Protein AF-A0A820KTT9-F1 (afdb_monomer)

Radius of gyration: 15.8 Å; Cα contacts (8 Å, |Δi|>4): 457; chains: 1; bounding box: 46×32×39 Å

Sequence (165 aa):
FDPNSRRVLTLIGTGRLGNDKVGGLKRSQQPIASPWDLCITESPFDHKTVLLISMAGQHQIWAYAFEETQWWNDVIIQKNSCCAIIGSGVEENRNGSEPMSVCLAAPRGICNGVMNGQPVLFIADSNSSSIRVVTLKDGNVANLIGGDADPTNLSAFGDLDGSGY

Secondary structure (DSSP, 8-state):
-BTTTTB----S--SSB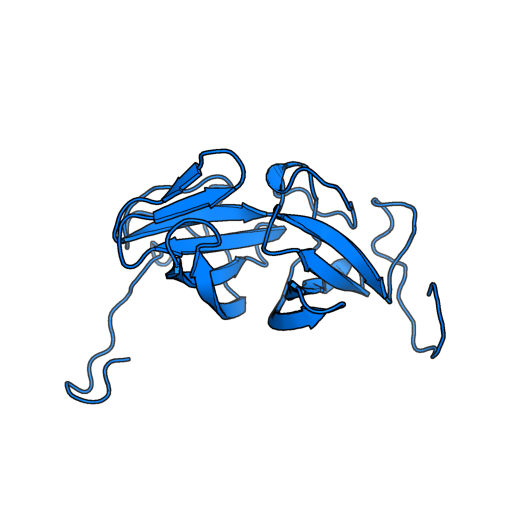---SSEEEEGGGS-B--EEEEEEEE-TTT--EEEEEEEGGGTEEEEEESS-EE-GGG-EE-TTEEEEEE--S-BS---BSSTTT--BS-EEEEEEEEETTEEEEEEEETTTTEEEEEETTT--EEEEESS-SSTT---------SS--

Organism: NCBI:txid433720

Nearest PDB structures (foldseek):
  6gc1-assembly2_B  TM=9.589E-01  e=8.039E-15  Homo sapiens
  6gc1-assembly4_D  TM=9.437E-01  e=1.004E-14  Homo sapiens
  6g7w-assembly1_A  TM=9.482E-01  e=1.752E-14  Homo sapiens
  6gc1-assembly1_A  TM=9.456E-01  e=1.255E-14  Homo sapiens
  6gc1-assembly3_C  TM=9.429E-01  e=2.734E-14  Homo sapiens

Solvent-accessible surface area (backbone atoms only — not comparable to full-atom values): 8584 Å² total; per-residue (Å²): 114,42,83,88,79,72,43,79,73,86,67,61,37,56,88,51,86,34,85,64,72,51,66,62,39,52,22,57,68,22,48,44,25,58,74,59,30,67,35,81,48,56,30,73,74,70,61,45,63,29,41,35,34,24,21,26,67,43,11,26,36,28,40,33,21,78,46,66,43,48,49,71,92,82,38,71,41,48,57,45,12,36,29,54,63,28,24,58,44,46,80,23,53,33,64,33,65,51,26,55,76,15,23,29,18,36,25,52,38,52,42,78,50,72,55,98,92,37,58,26,37,40,33,39,23,56,52,21,44,24,36,33,36,27,38,52,85,64,39,32,33,40,78,73,40,41,31,46,92,54,31,81,45,53,78,42,68,86,92,76,91,77,84,91,68

Structure (mmCIF, N/CA/C/O backbone):
data_AF-A0A820KTT9-F1
#
_entry.id   AF-A0A820KTT9-F1
#
loop_
_atom_site.group_PDB
_atom_site.id
_atom_site.type_symbol
_atom_site.label_atom_id
_atom_site.label_alt_id
_atom_site.label_comp_id
_atom_site.label_asym_id
_atom_site.label_entity_id
_atom_site.label_seq_id
_atom_site.pdbx_PDB_ins_code
_atom_site.Cartn_x
_atom_site.Cartn_y
_atom_site.Cartn_z
_atom_site.occupancy
_atom_site.B_iso_or_equiv
_atom_site.auth_seq_id
_atom_site.auth_comp_id
_atom_site.auth_asym_id
_atom_site.auth_atom_id
_atom_site.pdbx_PDB_model_num
ATOM 1 N N . PHE A 1 1 ? -20.193 -3.179 3.179 1.00 86.06 1 PHE A N 1
ATOM 2 C CA . PHE A 1 1 ? -21.582 -3.675 3.206 1.00 86.06 1 PHE A CA 1
ATOM 3 C C . PHE A 1 1 ? -21.788 -4.340 4.548 1.00 86.06 1 PHE A C 1
ATOM 5 O O . PHE A 1 1 ? -20.960 -5.162 4.914 1.00 86.06 1 PHE A O 1
ATOM 12 N N . ASP A 1 2 ? -22.810 -3.941 5.297 1.00 88.88 2 ASP A N 1
ATOM 13 C CA . ASP A 1 2 ? -23.191 -4.646 6.520 1.00 88.88 2 ASP A CA 1
ATOM 14 C C . ASP A 1 2 ? -24.245 -5.706 6.157 1.00 88.88 2 ASP A C 1
ATOM 16 O O . ASP A 1 2 ? -25.365 -5.330 5.793 1.00 88.88 2 ASP A O 1
ATOM 20 N N . PRO A 1 3 ? -23.916 -7.011 6.223 1.00 89.31 3 PRO A N 1
ATOM 21 C CA . PRO A 1 3 ? -24.846 -8.074 5.853 1.00 89.31 3 PRO A CA 1
ATOM 22 C C . PRO A 1 3 ? -26.034 -8.188 6.814 1.00 89.31 3 PRO A C 1
ATOM 24 O O . PRO A 1 3 ? -27.105 -8.625 6.391 1.00 89.31 3 PRO A O 1
ATOM 27 N N . ASN A 1 4 ? -25.880 -7.755 8.070 1.00 93.88 4 ASN A N 1
ATOM 28 C CA . ASN A 1 4 ? -26.928 -7.854 9.083 1.00 93.88 4 ASN A CA 1
ATOM 29 C C . ASN A 1 4 ? -28.015 -6.803 8.845 1.00 93.88 4 ASN A C 1
ATOM 31 O O . ASN A 1 4 ? -29.200 -7.128 8.804 1.00 93.88 4 ASN A O 1
ATOM 35 N N . SER A 1 5 ? -27.619 -5.544 8.635 1.00 95.00 5 SER A N 1
ATOM 36 C CA . SER A 1 5 ? -28.566 -4.460 8.331 1.00 95.00 5 SER A CA 1
ATOM 37 C C . SER A 1 5 ? -28.900 -4.328 6.841 1.00 95.00 5 SER A C 1
ATOM 39 O O . SER A 1 5 ? -29.800 -3.566 6.486 1.00 95.00 5 SER A O 1
ATOM 41 N N . ARG A 1 6 ? -28.191 -5.059 5.967 1.00 94.19 6 ARG A N 1
ATOM 42 C CA . ARG A 1 6 ? -28.257 -4.960 4.497 1.00 94.19 6 ARG A CA 1
ATOM 43 C C . ARG A 1 6 ? -28.045 -3.530 3.991 1.00 94.19 6 ARG A C 1
ATOM 45 O O . ARG A 1 6 ? -28.664 -3.109 3.016 1.00 94.19 6 ARG A O 1
ATOM 52 N N . ARG A 1 7 ? -27.174 -2.768 4.660 1.00 95.31 7 ARG A N 1
ATOM 53 C CA . ARG A 1 7 ? -26.865 -1.373 4.313 1.00 95.31 7 ARG A CA 1
ATOM 54 C C . ARG A 1 7 ? -25.472 -1.230 3.711 1.00 95.31 7 ARG A C 1
ATOM 56 O O . ARG A 1 7 ? -24.517 -1.918 4.080 1.00 95.31 7 ARG A O 1
ATOM 63 N N . VAL A 1 8 ? -25.358 -0.281 2.789 1.00 94.75 8 VAL A N 1
ATOM 64 C CA . VAL A 1 8 ? -24.086 0.192 2.237 1.00 94.75 8 VAL A CA 1
ATOM 65 C C . VAL A 1 8 ? -23.812 1.577 2.810 1.00 94.75 8 VAL A C 1
ATOM 67 O O . VAL A 1 8 ? -24.709 2.413 2.881 1.00 94.75 8 VAL A O 1
ATOM 70 N N . LEU A 1 9 ? -22.571 1.800 3.235 1.00 93.19 9 LEU A N 1
ATOM 71 C CA . LEU A 1 9 ? -22.086 3.077 3.739 1.00 93.19 9 LEU A CA 1
ATOM 72 C C . LEU A 1 9 ? -20.809 3.440 2.987 1.00 93.19 9 LEU A C 1
ATOM 74 O O . LEU A 1 9 ? -19.928 2.594 2.823 1.00 93.19 9 LEU A O 1
ATOM 78 N N . THR A 1 10 ? -20.694 4.704 2.593 1.00 94.12 10 THR A N 1
ATOM 79 C CA . THR A 1 10 ? -19.432 5.268 2.114 1.00 94.12 10 THR A CA 1
ATOM 80 C C . THR A 1 10 ? -18.511 5.500 3.307 1.00 94.12 10 THR A C 1
ATOM 82 O O . THR A 1 10 ? -18.782 6.359 4.146 1.00 94.12 10 THR A O 1
ATOM 85 N N . LEU A 1 11 ? -17.435 4.715 3.400 1.00 94.50 11 LEU A N 1
ATOM 86 C CA . LEU A 1 11 ? -16.455 4.844 4.482 1.00 94.50 11 LEU A CA 1
ATOM 87 C C . LEU A 1 11 ? -15.528 6.044 4.281 1.00 94.50 11 LEU A C 1
ATOM 89 O O . LEU A 1 11 ? -15.286 6.785 5.228 1.00 94.50 11 LEU A O 1
ATOM 93 N N . ILE A 1 12 ? -15.031 6.231 3.059 1.00 96.75 12 ILE A N 1
ATOM 94 C CA . ILE A 1 12 ? -14.003 7.209 2.697 1.00 96.75 12 ILE A CA 1
ATOM 95 C C . ILE A 1 12 ? -14.211 7.654 1.243 1.00 96.75 12 ILE A C 1
ATOM 97 O O . ILE A 1 12 ? -14.762 6.896 0.442 1.00 96.75 12 ILE A O 1
ATOM 101 N N . GLY A 1 13 ? -13.780 8.868 0.901 1.00 97.44 13 GLY A N 1
ATOM 102 C CA . GLY A 1 13 ? -13.865 9.400 -0.458 1.00 97.44 13 GLY A CA 1
ATOM 103 C C . GLY A 1 13 ? -14.944 10.467 -0.623 1.00 97.44 13 GLY A C 1
ATOM 104 O O . GLY A 1 13 ? -16.045 10.369 -0.083 1.00 97.44 13 GLY A O 1
ATOM 105 N N . THR A 1 14 ? -14.635 11.479 -1.430 1.00 97.25 14 THR A N 1
ATOM 106 C CA . THR A 1 14 ? -15.541 12.594 -1.763 1.00 97.25 14 THR A CA 1
ATOM 107 C C . THR A 1 14 ? -16.473 12.285 -2.942 1.00 97.25 14 THR A C 1
ATOM 109 O O . THR A 1 14 ? -17.338 13.092 -3.276 1.00 97.25 14 THR A O 1
ATOM 112 N N . GLY A 1 15 ? -16.280 11.144 -3.614 1.00 96.69 15 GLY A N 1
ATOM 113 C CA . GLY A 1 15 ? -16.968 10.799 -4.864 1.00 96.69 15 GLY A CA 1
ATOM 114 C C . GLY A 1 15 ? -16.414 11.511 -6.106 1.00 96.69 15 GLY A C 1
ATOM 115 O O . GLY A 1 15 ? -17.011 11.418 -7.175 1.00 96.69 15 GLY A O 1
ATOM 116 N N . ARG A 1 16 ? -15.287 12.224 -5.985 1.00 96.25 16 ARG A N 1
ATOM 117 C CA . ARG A 1 16 ? -14.564 12.862 -7.096 1.00 96.25 16 ARG A CA 1
ATOM 118 C C . ARG A 1 16 ? -13.094 12.452 -7.058 1.00 96.25 16 ARG A C 1
ATOM 120 O O . ARG A 1 16 ? -12.588 12.093 -5.997 1.00 96.25 16 ARG A O 1
ATOM 127 N N . LEU A 1 17 ? -12.425 12.528 -8.207 1.00 96.69 17 LEU A N 1
ATOM 128 C CA . LEU A 1 17 ? -10.993 12.251 -8.313 1.00 96.69 17 LEU A CA 1
ATOM 129 C C . LEU A 1 17 ? -10.196 13.209 -7.412 1.00 96.69 17 LEU A C 1
ATOM 131 O O . LEU A 1 17 ? -10.321 14.427 -7.543 1.00 96.69 17 LEU A O 1
ATOM 135 N N . GLY A 1 18 ? -9.412 12.648 -6.491 1.00 96.06 18 GLY A N 1
ATOM 136 C CA . GLY A 1 18 ? -8.524 13.384 -5.595 1.00 96.06 18 GLY A CA 1
ATOM 137 C C . GLY A 1 18 ? -7.111 13.589 -6.143 1.00 96.06 18 GLY A C 1
ATOM 138 O O . GLY A 1 18 ? -6.688 12.884 -7.054 1.00 96.06 18 GLY A O 1
ATOM 139 N N . ASN A 1 19 ? -6.377 14.531 -5.546 1.00 96.62 19 ASN A N 1
ATOM 140 C CA . ASN A 1 19 ? -4.953 14.797 -5.802 1.00 96.62 19 ASN A CA 1
ATOM 141 C C . ASN A 1 19 ? -4.120 14.945 -4.507 1.00 96.62 19 ASN A C 1
ATOM 143 O O . ASN A 1 19 ? -2.995 15.443 -4.546 1.00 96.62 19 ASN A O 1
ATOM 147 N N . ASP A 1 20 ? -4.700 14.586 -3.360 1.00 97.62 20 ASP A N 1
ATOM 148 C CA . ASP A 1 20 ? -4.062 14.682 -2.047 1.00 97.62 20 ASP A CA 1
ATOM 149 C C . ASP A 1 20 ? -3.158 13.476 -1.815 1.00 97.62 20 ASP A C 1
ATOM 151 O O . ASP A 1 20 ? -3.672 12.380 -1.640 1.00 97.62 20 ASP A O 1
ATOM 155 N N . LYS A 1 21 ? -1.841 13.679 -1.766 1.00 97.38 21 LYS A N 1
ATOM 156 C CA . LYS A 1 21 ? -0.836 12.614 -1.607 1.00 97.38 21 LYS A CA 1
ATOM 157 C C . LYS A 1 21 ? -0.501 12.273 -0.152 1.00 97.38 21 LYS A C 1
ATOM 159 O O . LYS A 1 21 ? 0.380 11.448 0.080 1.00 97.38 21 LYS A O 1
ATOM 164 N N .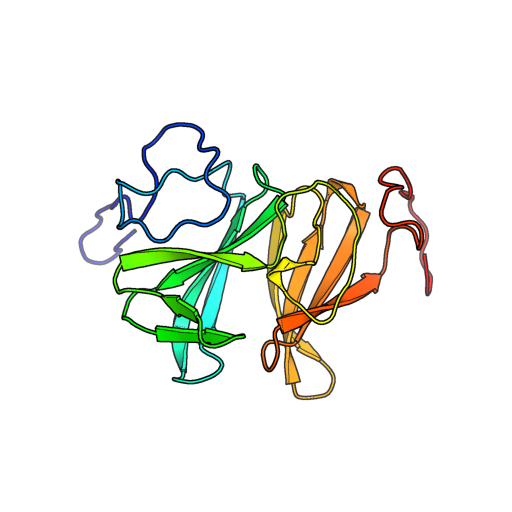 VAL A 1 22 ? -1.140 12.929 0.816 1.00 97.06 22 VAL A N 1
ATOM 165 C CA . VAL A 1 22 ? -0.841 12.776 2.248 1.00 97.06 22 VAL A CA 1
ATOM 166 C C . VAL A 1 22 ? -2.036 12.170 2.970 1.00 97.06 22 VAL A C 1
ATOM 168 O O . VAL A 1 22 ? -1.912 11.129 3.613 1.00 97.06 22 VAL A O 1
ATOM 171 N N . GLY A 1 23 ? -3.205 12.788 2.831 1.00 97.44 23 GLY A N 1
ATOM 172 C CA . GLY A 1 23 ? -4.416 12.407 3.542 1.00 97.44 23 GLY A CA 1
ATOM 173 C C . GLY A 1 23 ? -4.476 12.886 4.994 1.00 97.44 23 GLY A C 1
ATOM 174 O O . GLY A 1 23 ? -3.831 13.853 5.393 1.00 97.44 23 GLY A O 1
ATOM 175 N N . GLY A 1 24 ? -5.299 12.207 5.794 1.00 96.88 24 GLY A N 1
ATOM 176 C CA . GLY A 1 24 ? -5.563 12.509 7.203 1.00 96.88 24 GLY A CA 1
ATOM 177 C C . GLY A 1 24 ? -6.954 13.093 7.473 1.00 96.88 24 GLY A C 1
ATOM 178 O O . GLY A 1 24 ? -7.369 13.186 8.630 1.00 96.88 24 GLY A O 1
ATOM 179 N N . LEU A 1 25 ? -7.719 13.434 6.434 1.00 97.44 25 LEU A N 1
ATOM 180 C CA . LEU A 1 25 ? -9.104 13.875 6.577 1.00 97.44 25 LEU A CA 1
ATOM 181 C C . LEU A 1 25 ? -10.029 12.696 6.897 1.00 97.44 25 LEU A C 1
ATOM 183 O O . LEU A 1 25 ? -9.743 11.526 6.630 1.00 97.44 25 LEU A O 1
ATOM 187 N N . LYS A 1 26 ? -11.181 13.010 7.493 1.00 96.69 26 LYS A N 1
ATOM 188 C CA . LYS A 1 26 ? -12.129 11.994 7.952 1.00 96.69 26 LYS A CA 1
ATOM 189 C C . LYS A 1 26 ? -13.161 11.673 6.881 1.00 96.69 26 LYS A C 1
ATOM 191 O O . LYS A 1 26 ? -13.845 12.556 6.361 1.00 96.69 26 LYS A O 1
ATOM 196 N N . ARG A 1 27 ? -13.364 10.379 6.642 1.00 94.94 27 ARG A N 1
ATOM 197 C CA . ARG A 1 27 ? -14.484 9.837 5.857 1.00 94.94 27 ARG A CA 1
ATOM 198 C C . ARG A 1 27 ? -14.696 10.534 4.50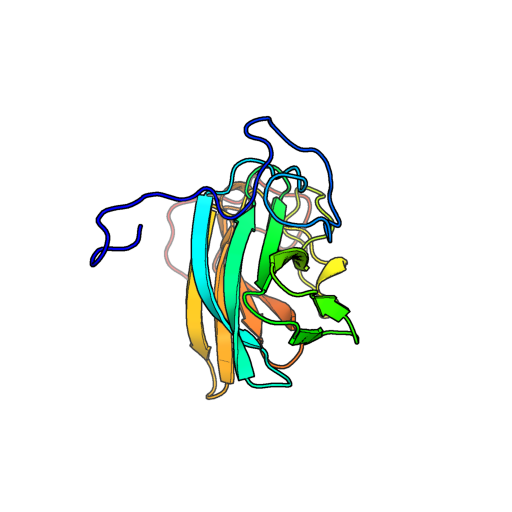3 1.00 94.94 27 ARG A C 1
ATOM 200 O O . ARG A 1 27 ? -13.800 10.589 3.666 1.00 94.94 27 ARG A O 1
ATOM 207 N N . SER A 1 28 ? -15.887 11.083 4.276 1.00 95.44 28 SER A N 1
ATOM 208 C CA . SER A 1 28 ? -16.284 11.721 3.020 1.00 95.44 28 SER A CA 1
ATOM 209 C C . SER A 1 28 ? -15.566 13.042 2.732 1.00 95.44 28 SER A C 1
ATOM 211 O O . SER A 1 28 ? -15.795 13.630 1.680 1.00 95.44 28 SER A O 1
ATOM 213 N N . GLN A 1 29 ? -14.738 13.535 3.659 1.00 97.12 29 GLN A N 1
ATOM 214 C CA . GLN A 1 29 ? -13.913 14.725 3.455 1.00 97.12 29 GLN A CA 1
ATOM 215 C C . GLN A 1 29 ? -12.585 14.397 2.773 1.00 97.12 29 GLN A C 1
ATOM 217 O O . GLN A 1 29 ? -11.986 15.296 2.198 1.00 97.12 29 GLN A O 1
ATOM 222 N N . GLN A 1 30 ? -12.129 13.142 2.825 1.00 98.12 30 GLN A N 1
ATOM 223 C CA . GLN A 1 30 ? -10.855 12.742 2.240 1.00 98.12 30 GLN A CA 1
ATOM 224 C C . GLN A 1 30 ? -11.006 12.501 0.734 1.00 98.12 30 GLN A C 1
ATOM 226 O O . GLN A 1 30 ? -11.682 11.544 0.342 1.00 98.12 30 GLN A O 1
ATOM 231 N N . PRO A 1 31 ? -10.397 13.326 -0.134 1.00 97.88 31 PRO A N 1
ATOM 232 C CA . PRO A 1 31 ? -10.271 12.985 -1.542 1.00 97.88 31 PRO A CA 1
ATOM 233 C C . PRO A 1 31 ? -9.322 11.788 -1.701 1.00 97.88 31 PRO A C 1
ATOM 235 O O . PRO A 1 31 ? -8.284 11.715 -1.047 1.00 97.88 31 PRO A O 1
ATOM 238 N N . ILE A 1 32 ? -9.686 10.851 -2.574 1.00 97.75 32 ILE A N 1
ATOM 239 C CA . ILE A 1 32 ? -8.890 9.664 -2.919 1.00 97.75 32 ILE A CA 1
ATOM 240 C C . ILE A 1 32 ? -8.875 9.505 -4.441 1.00 97.75 32 ILE A C 1
ATOM 242 O O . ILE A 1 32 ? -9.766 10.022 -5.122 1.00 97.75 32 ILE A O 1
ATOM 246 N N . ALA A 1 33 ? -7.887 8.797 -4.988 1.00 97.50 33 ALA A N 1
ATOM 247 C CA . ALA A 1 33 ? -7.757 8.636 -6.434 1.00 97.50 33 ALA A CA 1
ATOM 248 C C . ALA A 1 33 ? -7.665 7.160 -6.830 1.00 97.50 33 ALA A C 1
ATOM 250 O O . ALA A 1 33 ? -6.647 6.505 -6.613 1.00 97.50 33 ALA A O 1
ATOM 251 N N . SER A 1 34 ? -8.743 6.664 -7.443 1.00 97.56 34 SER A N 1
ATOM 252 C CA . SER A 1 34 ? -8.825 5.330 -8.053 1.00 97.56 34 SER A CA 1
ATOM 253 C C . SER A 1 34 ? -8.347 4.192 -7.132 1.00 97.56 34 SER A C 1
ATOM 255 O O . SER A 1 34 ? -7.373 3.515 -7.472 1.00 97.56 34 SER A O 1
ATOM 257 N N . PRO A 1 35 ? -8.994 3.976 -5.966 1.00 98.00 35 PRO A N 1
ATOM 258 C CA . PRO A 1 35 ? -8.719 2.803 -5.140 1.00 98.00 35 PRO A CA 1
ATOM 259 C C . PRO A 1 35 ? -9.027 1.533 -5.943 1.00 98.00 35 PRO A C 1
ATOM 261 O O . PRO A 1 35 ? -10.110 1.424 -6.521 1.00 98.00 35 PRO A O 1
ATOM 264 N N . TRP A 1 36 ? -8.078 0.600 -6.001 1.00 98.50 36 TRP A N 1
ATOM 265 C CA . TRP A 1 36 ? -8.159 -0.560 -6.896 1.00 98.50 36 TRP A CA 1
ATOM 266 C C . TRP A 1 36 ? -8.322 -1.890 -6.165 1.00 98.50 36 TRP A C 1
ATOM 268 O O . TRP A 1 36 ? -9.066 -2.751 -6.625 1.00 98.50 36 TRP A O 1
ATOM 278 N N . ASP A 1 37 ? -7.662 -2.037 -5.017 1.00 98.75 37 ASP A N 1
ATOM 279 C CA . ASP A 1 37 ? -7.705 -3.252 -4.205 1.00 98.75 37 ASP A CA 1
ATOM 280 C C . ASP A 1 37 ? -7.609 -2.924 -2.709 1.00 98.75 37 ASP A C 1
ATOM 282 O O . ASP A 1 37 ? -7.188 -1.824 -2.328 1.00 98.75 37 ASP A O 1
ATOM 286 N N . LEU A 1 38 ? -8.041 -3.865 -1.870 1.00 98.44 38 LEU A N 1
ATOM 287 C CA . LEU A 1 38 ? -8.204 -3.712 -0.429 1.00 98.44 38 LEU A CA 1
ATOM 288 C C . LEU A 1 38 ? -7.642 -4.921 0.321 1.00 98.44 38 LEU A C 1
ATOM 290 O O . LEU A 1 38 ? -7.939 -6.062 -0.019 1.00 98.44 38 LEU A O 1
ATOM 294 N N . CYS A 1 39 ? -6.933 -4.678 1.422 1.00 98.19 39 CYS A N 1
ATOM 295 C CA . CYS A 1 39 ? -6.461 -5.745 2.302 1.00 98.19 39 CYS A CA 1
ATOM 296 C C . CYS A 1 39 ? -6.637 -5.357 3.774 1.00 98.19 39 CYS A C 1
ATOM 298 O O . CYS A 1 39 ? -6.297 -4.247 4.169 1.00 98.19 39 CYS A O 1
ATOM 300 N N . ILE A 1 40 ? -7.178 -6.253 4.600 1.00 97.69 40 ILE A N 1
ATOM 301 C CA . ILE A 1 40 ? -7.262 -6.037 6.051 1.00 97.69 40 ILE A CA 1
ATOM 302 C C . ILE A 1 40 ? -5.970 -6.522 6.690 1.00 97.69 40 ILE A C 1
ATOM 304 O O . ILE A 1 40 ? -5.580 -7.658 6.457 1.00 97.69 40 ILE A O 1
ATOM 308 N N . THR A 1 41 ? -5.344 -5.696 7.521 1.00 96.62 41 THR A N 1
ATOM 309 C CA . THR A 1 41 ? -4.155 -6.051 8.303 1.00 96.62 41 THR A CA 1
ATOM 310 C C . THR A 1 41 ? -4.269 -5.518 9.731 1.00 96.62 41 THR A C 1
ATOM 312 O O . THR A 1 41 ? -5.279 -4.917 10.105 1.00 96.62 41 THR A O 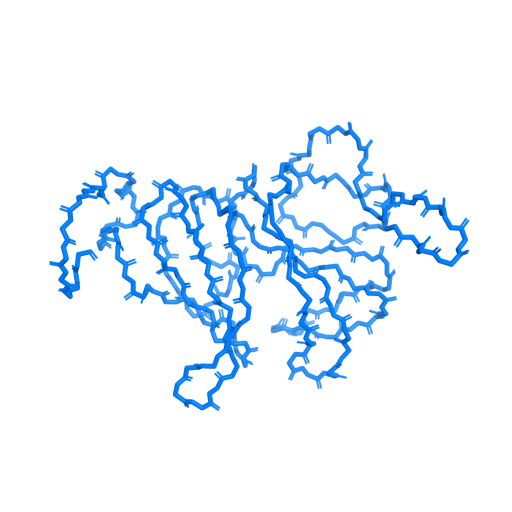1
ATOM 315 N N . GLU A 1 42 ? -3.229 -5.728 10.523 1.00 96.25 42 GLU A N 1
ATOM 316 C CA . G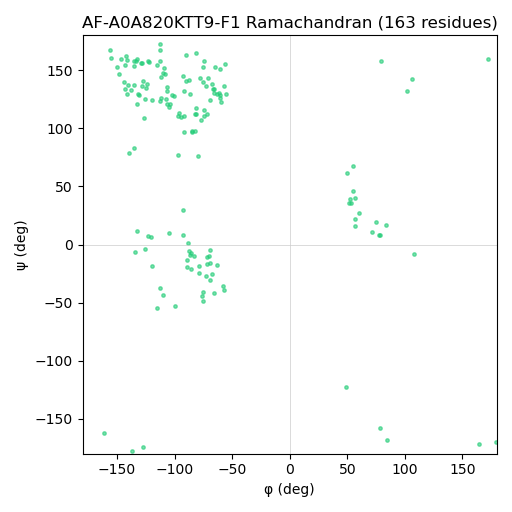LU A 1 42 ? -3.067 -5.133 11.843 1.00 96.25 42 GLU A CA 1
ATOM 317 C C . GLU A 1 42 ? -1.947 -4.094 11.823 1.00 96.25 42 GLU A C 1
ATOM 319 O O . GLU A 1 42 ? -0.962 -4.230 11.092 1.00 96.25 42 GLU A O 1
ATOM 324 N N . SER A 1 43 ? -2.086 -3.056 12.646 1.00 95.50 43 SER A N 1
ATOM 325 C CA . SER A 1 43 ? -0.971 -2.164 12.939 1.00 95.50 43 SER A CA 1
ATOM 326 C C . SER A 1 43 ? 0.212 -2.947 13.512 1.00 95.50 43 SER A C 1
ATOM 328 O O . SER A 1 43 ? 0.023 -3.759 14.421 1.00 95.50 43 SER A O 1
ATOM 330 N N . PRO A 1 44 ? 1.442 -2.665 13.052 1.00 92.69 44 PRO A N 1
ATOM 331 C CA . PRO A 1 44 ? 2.633 -3.323 13.570 1.00 92.69 44 PRO A CA 1
ATOM 332 C C . PRO A 1 44 ? 2.997 -2.908 15.004 1.00 92.69 44 PRO A C 1
ATOM 334 O O . PRO A 1 44 ? 3.875 -3.534 15.593 1.00 92.69 44 PRO A O 1
ATOM 337 N N . PHE A 1 45 ? 2.350 -1.880 15.569 1.00 93.62 45 PHE A N 1
ATOM 338 C CA . PHE A 1 45 ? 2.672 -1.349 16.899 1.00 93.62 45 PHE A CA 1
ATOM 339 C C . PHE A 1 45 ? 1.600 -1.640 17.945 1.00 93.62 45 PHE A C 1
ATOM 341 O O . PHE A 1 45 ? 1.933 -2.000 19.072 1.00 93.62 45 PHE A O 1
ATOM 348 N N . ASP A 1 46 ? 0.323 -1.470 17.597 1.00 95.69 46 ASP A N 1
ATOM 349 C CA . ASP A 1 46 ? -0.784 -1.629 18.549 1.00 95.69 46 ASP A CA 1
ATOM 350 C C . ASP A 1 46 ? -1.804 -2.702 18.149 1.00 95.69 46 ASP A C 1
ATOM 352 O O . ASP A 1 46 ? -2.817 -2.864 18.830 1.00 95.69 46 ASP A O 1
ATOM 356 N N . HIS A 1 47 ? -1.525 -3.454 17.077 1.00 95.50 47 HIS A N 1
ATOM 357 C CA . HIS A 1 47 ? -2.325 -4.580 16.586 1.00 95.50 47 HIS A CA 1
ATOM 358 C C . HIS A 1 47 ? -3.789 -4.246 16.261 1.00 95.50 47 HIS A C 1
ATOM 360 O O . HIS A 1 47 ? -4.623 -5.137 16.100 1.00 95.50 47 HIS A O 1
ATOM 366 N N . LYS A 1 48 ? -4.134 -2.960 16.125 1.00 97.75 48 LYS A N 1
ATOM 367 C CA . LYS A 1 48 ? -5.483 -2.561 15.716 1.00 97.75 48 LYS A CA 1
ATOM 368 C C . LYS A 1 48 ? -5.708 -2.890 14.251 1.00 97.75 48 LYS A C 1
ATOM 370 O O . LYS A 1 48 ? -4.818 -2.734 13.419 1.00 97.75 48 LYS A O 1
ATOM 375 N N . THR A 1 49 ? -6.930 -3.300 13.928 1.00 97.81 49 THR A N 1
ATOM 376 C CA . THR A 1 49 ? -7.327 -3.586 12.550 1.00 97.81 49 THR A CA 1
ATOM 377 C C . THR A 1 49 ? -7.260 -2.326 11.687 1.00 97.81 49 THR A C 1
ATOM 379 O O . THR A 1 49 ? -7.853 -1.293 12.010 1.00 97.81 49 THR A O 1
ATOM 382 N N . VAL A 1 50 ? -6.595 -2.442 10.542 1.00 97.69 50 VAL A N 1
ATOM 383 C CA . VAL A 1 50 ? -6.430 -1.394 9.533 1.00 97.69 50 VAL A CA 1
ATOM 384 C C . VAL A 1 50 ? -6.865 -1.938 8.176 1.00 97.69 50 VAL A C 1
ATOM 386 O O . VAL A 1 50 ? -6.607 -3.093 7.836 1.00 97.69 50 VAL A O 1
ATOM 389 N N . LEU A 1 51 ? -7.532 -1.101 7.385 1.00 98.25 51 LEU A N 1
ATOM 390 C CA . LEU A 1 51 ? -7.833 -1.391 5.987 1.00 98.25 51 LEU A CA 1
ATOM 391 C C . LEU A 1 51 ? -6.781 -0.725 5.100 1.00 98.25 51 LEU A C 1
ATOM 393 O O . LEU A 1 51 ? -6.755 0.499 4.980 1.00 98.25 51 LEU A O 1
ATOM 397 N N . LEU A 1 52 ? -5.939 -1.529 4.464 1.00 98.50 52 LEU A N 1
ATOM 398 C CA . LEU A 1 52 ? -5.031 -1.081 3.420 1.00 98.50 52 LEU A CA 1
ATOM 399 C C . LEU A 1 52 ? -5.782 -0.902 2.103 1.00 98.50 52 LEU A C 1
ATOM 401 O O . LEU A 1 52 ? -6.684 -1.675 1.775 1.00 98.50 52 LEU A O 1
ATOM 405 N N . ILE A 1 53 ? -5.389 0.122 1.353 1.00 98.62 53 ILE A N 1
ATOM 406 C CA . ILE A 1 53 ? -6.008 0.518 0.093 1.00 98.62 53 ILE A CA 1
ATOM 407 C C . ILE A 1 53 ? -4.909 0.737 -0.943 1.00 98.62 53 ILE A C 1
ATOM 409 O O . ILE A 1 53 ? -4.050 1.603 -0.768 1.00 98.62 53 ILE A O 1
ATOM 413 N N . SER A 1 54 ? -4.966 -0.010 -2.043 1.00 98.56 54 SER A N 1
ATOM 414 C CA . SER A 1 54 ? -4.104 0.212 -3.204 1.00 98.56 54 SER A CA 1
ATOM 415 C C . SER A 1 54 ? -4.609 1.411 -4.003 1.00 98.56 54 SER A C 1
ATOM 417 O O . SER A 1 54 ? -5.649 1.332 -4.661 1.00 98.56 54 SER A O 1
ATOM 419 N N . MET A 1 55 ? -3.902 2.538 -3.929 1.00 98.38 55 MET A N 1
ATOM 420 C CA . MET A 1 55 ? -4.311 3.817 -4.510 1.00 98.38 55 MET A CA 1
ATOM 421 C C . MET A 1 55 ? -3.647 4.018 -5.878 1.00 98.38 55 MET A C 1
ATOM 423 O O . MET A 1 55 ? -2.674 4.763 -6.022 1.00 98.38 55 MET A O 1
ATOM 427 N N . ALA A 1 56 ? -4.176 3.341 -6.902 1.00 98.19 56 ALA A N 1
ATOM 428 C CA . ALA A 1 56 ? -3.573 3.311 -8.236 1.00 98.19 56 ALA A CA 1
ATOM 429 C C . ALA A 1 56 ? -3.398 4.713 -8.841 1.00 98.19 56 ALA A C 1
ATOM 431 O O . ALA A 1 56 ? -2.373 4.991 -9.452 1.00 98.19 56 ALA A O 1
ATOM 432 N N . GLY A 1 57 ? -4.371 5.609 -8.633 1.00 97.00 57 GLY A N 1
ATOM 433 C CA . GLY A 1 57 ? -4.359 6.959 -9.207 1.00 97.00 57 GLY A CA 1
ATOM 434 C C . GLY A 1 57 ? -3.345 7.918 -8.580 1.00 97.00 57 GLY A C 1
ATOM 435 O O . GLY A 1 57 ? -3.148 9.003 -9.116 1.00 97.00 57 GLY A O 1
ATOM 436 N N . GLN A 1 58 ? -2.725 7.549 -7.454 1.00 96.38 58 GLN A N 1
ATOM 437 C CA . GLN A 1 58 ? -1.650 8.331 -6.831 1.00 96.38 58 GLN A CA 1
ATOM 438 C C . GLN A 1 58 ? -0.366 7.541 -6.655 1.00 96.38 58 GLN A C 1
ATOM 440 O O . GLN A 1 58 ? 0.545 8.057 -6.029 1.00 96.38 58 GLN A O 1
ATOM 445 N N . HIS A 1 59 ? -0.275 6.320 -7.186 1.00 98.44 59 HIS A N 1
ATOM 446 C CA . HIS A 1 59 ? 0.918 5.484 -7.057 1.00 98.44 59 HIS A CA 1
ATOM 447 C C . HIS A 1 59 ? 1.340 5.271 -5.587 1.00 98.44 59 HIS A C 1
ATOM 449 O O . HIS A 1 59 ? 2.502 5.434 -5.216 1.00 98.44 59 HIS A O 1
ATOM 455 N N . GLN A 1 60 ? 0.368 4.959 -4.726 1.00 98.69 60 GLN A N 1
ATOM 456 C CA . GLN A 1 60 ? 0.557 4.863 -3.274 1.00 98.69 60 GLN A CA 1
ATOM 457 C C . GLN A 1 60 ? -0.244 3.710 -2.666 1.00 98.69 60 GLN A C 1
ATOM 459 O O . GLN A 1 60 ? -1.273 3.306 -3.209 1.00 98.69 60 GLN A O 1
ATOM 464 N N . ILE A 1 61 ? 0.174 3.251 -1.485 1.00 98.62 61 ILE A N 1
ATOM 465 C CA . ILE A 1 61 ? -0.659 2.445 -0.583 1.00 98.62 61 ILE A CA 1
ATOM 466 C C . ILE A 1 61 ? -1.079 3.317 0.596 1.00 98.62 61 ILE A C 1
ATOM 468 O O . ILE A 1 61 ? -0.267 4.025 1.195 1.00 98.62 61 ILE A O 1
ATOM 472 N N . TRP A 1 62 ? -2.367 3.276 0.914 1.00 98.50 62 TRP A N 1
ATOM 473 C CA . TRP A 1 62 ? -2.965 4.048 1.997 1.00 98.50 62 TRP A CA 1
ATOM 474 C C . TRP A 1 62 ? -3.499 3.128 3.085 1.00 98.50 62 TRP A C 1
ATOM 476 O O . TRP A 1 62 ? -3.883 1.994 2.808 1.00 98.50 62 TRP A O 1
ATOM 486 N N . ALA A 1 63 ? -3.583 3.640 4.308 1.00 98.00 63 ALA A N 1
ATOM 487 C CA . ALA A 1 63 ? -4.154 2.943 5.453 1.00 98.00 63 ALA A CA 1
ATOM 488 C C . ALA A 1 63 ? -5.352 3.717 6.002 1.00 98.00 63 ALA A C 1
ATOM 490 O O . ALA A 1 63 ? -5.229 4.890 6.346 1.00 98.00 63 ALA A O 1
ATOM 491 N N . TYR A 1 64 ? -6.511 3.063 6.089 1.00 98.31 64 TYR A N 1
ATOM 492 C CA . TYR A 1 64 ? -7.702 3.562 6.772 1.00 98.31 64 TYR A CA 1
ATOM 493 C C . TYR A 1 64 ? -7.826 2.923 8.153 1.00 98.31 64 TYR A C 1
ATOM 495 O O . TYR A 1 64 ? -7.845 1.696 8.280 1.00 98.31 64 TYR A O 1
ATOM 503 N N . ALA A 1 65 ? -7.980 3.757 9.177 1.00 98.12 65 ALA A N 1
ATOM 504 C CA . ALA A 1 65 ? -8.037 3.310 10.558 1.00 98.12 65 ALA A CA 1
ATOM 505 C C . ALA A 1 65 ? -9.476 3.331 11.103 1.00 98.12 65 ALA A C 1
ATOM 507 O O . ALA A 1 65 ? -10.147 4.369 11.139 1.00 98.12 65 ALA A O 1
ATOM 508 N N . PHE A 1 66 ? -9.975 2.172 11.544 1.00 97.50 66 PHE A N 1
ATOM 509 C CA . PHE A 1 66 ? -11.292 2.061 12.196 1.00 97.50 66 PHE A CA 1
ATOM 510 C C . PHE A 1 66 ? -11.289 2.642 13.618 1.00 97.50 66 PHE A C 1
ATOM 512 O O . PHE A 1 66 ? -12.313 3.128 14.109 1.00 97.50 66 PHE A O 1
ATOM 519 N N . GLU A 1 67 ? -10.118 2.633 14.244 1.00 98.12 67 GLU A N 1
ATOM 520 C CA . GLU A 1 67 ? -9.783 3.201 15.545 1.00 98.12 67 GLU A CA 1
ATOM 521 C C . GLU A 1 67 ? -8.484 3.995 15.403 1.00 98.12 67 GLU A C 1
ATOM 523 O O . GLU A 1 67 ? -7.755 3.783 14.444 1.00 98.12 67 GLU A O 1
ATOM 528 N N . GLU A 1 68 ? -8.196 4.928 16.312 1.00 98.06 68 GLU A N 1
ATOM 529 C CA . GLU A 1 68 ? -6.901 5.621 16.272 1.00 98.06 68 GLU A CA 1
ATOM 530 C C . GLU A 1 68 ? -5.774 4.601 16.453 1.00 98.06 68 GLU A C 1
ATOM 532 O O . GLU A 1 68 ? -5.851 3.793 17.377 1.00 98.06 68 GLU A O 1
ATOM 537 N N . THR A 1 69 ? -4.760 4.616 15.590 1.00 97.75 69 THR A N 1
ATOM 538 C CA . THR A 1 69 ? -3.665 3.634 15.596 1.00 97.75 69 THR A CA 1
ATOM 539 C C . THR A 1 69 ? -2.330 4.279 15.243 1.00 97.75 69 THR A C 1
ATOM 541 O O . THR A 1 69 ? -2.288 5.310 14.568 1.00 97.75 69 THR A O 1
ATOM 544 N N . GLN A 1 70 ? -1.244 3.666 15.706 1.00 95.81 70 GLN A N 1
ATOM 545 C CA . GLN A 1 70 ? 0.119 4.031 15.336 1.00 95.81 70 GLN A CA 1
ATOM 546 C C . GLN A 1 70 ? 0.605 3.198 14.146 1.00 95.81 70 GLN A C 1
ATOM 548 O O . GLN A 1 70 ? 0.280 2.020 14.016 1.00 95.81 70 GLN A O 1
ATOM 553 N N . TRP A 1 71 ? 1.410 3.805 13.285 1.00 94.69 71 TRP A N 1
ATOM 554 C CA . TRP A 1 71 ? 2.061 3.181 12.137 1.00 94.69 71 TRP A CA 1
ATOM 555 C C . TRP A 1 71 ? 3.577 3.460 12.161 1.00 94.69 71 TRP A C 1
ATOM 557 O O . TRP A 1 71 ? 4.086 3.991 13.150 1.00 94.69 71 TRP A O 1
ATOM 567 N N . TRP A 1 72 ? 4.325 3.069 11.118 1.00 92.12 72 TRP A N 1
ATOM 568 C CA . TRP A 1 72 ? 5.774 3.333 11.038 1.00 92.12 72 TRP A CA 1
ATOM 569 C C . TRP A 1 72 ? 6.083 4.828 11.162 1.00 92.12 72 TRP A C 1
ATOM 571 O O . TRP A 1 72 ? 5.251 5.668 10.820 1.00 92.12 72 TRP A O 1
ATOM 581 N N . ASN A 1 73 ? 7.298 5.149 11.612 1.00 88.50 73 ASN A N 1
ATOM 582 C CA . ASN A 1 73 ? 7.817 6.520 11.673 1.00 88.50 73 ASN A CA 1
ATOM 583 C C . ASN A 1 73 ? 6.938 7.477 12.498 1.00 88.50 73 ASN A C 1
ATOM 585 O O . ASN A 1 73 ? 6.712 8.619 12.105 1.00 88.50 73 ASN A O 1
ATOM 589 N N . ASP A 1 74 ? 6.418 6.986 13.630 1.00 89.69 74 ASP A N 1
ATOM 590 C CA . ASP A 1 74 ? 5.566 7.729 14.573 1.00 89.69 74 ASP A CA 1
ATOM 591 C C . ASP A 1 74 ? 4.294 8.331 13.946 1.00 89.69 74 ASP A C 1
ATOM 593 O O . ASP A 1 74 ? 3.679 9.254 14.488 1.00 89.69 74 ASP A O 1
ATOM 597 N N . VAL A 1 75 ? 3.855 7.789 12.807 1.00 92.94 75 VAL A N 1
ATOM 598 C CA . VAL A 1 75 ? 2.613 8.204 12.158 1.00 92.94 75 VAL A CA 1
ATOM 599 C C . VAL A 1 75 ? 1.428 7.755 13.008 1.00 92.94 75 VAL A C 1
ATOM 601 O O . VAL A 1 75 ? 1.258 6.569 13.283 1.00 92.94 75 VAL A O 1
ATOM 604 N N . ILE A 1 76 ? 0.564 8.699 13.383 1.00 96.75 76 ILE A N 1
ATOM 605 C CA . ILE A 1 76 ? -0.709 8.415 14.053 1.00 96.75 76 ILE A CA 1
ATOM 606 C C . ILE A 1 76 ? -1.849 8.589 13.055 1.00 96.75 76 ILE A C 1
ATOM 608 O O . ILE A 1 76 ? -2.096 9.690 12.556 1.00 96.75 76 ILE A O 1
ATOM 612 N N . ILE A 1 77 ? -2.586 7.510 12.799 1.00 97.75 77 ILE A N 1
ATOM 613 C CA . ILE A 1 77 ? -3.772 7.530 11.947 1.00 97.75 77 ILE A CA 1
ATOM 614 C C . ILE A 1 77 ? -4.994 7.674 12.843 1.00 97.75 77 ILE A C 1
ATOM 616 O O . ILE A 1 77 ? -5.324 6.798 13.639 1.00 97.75 77 ILE A O 1
ATOM 620 N N . GLN A 1 78 ? -5.663 8.814 12.718 1.00 98.19 78 GLN A N 1
ATOM 621 C CA . GLN A 1 78 ? -6.844 9.146 13.501 1.00 98.19 78 GLN A CA 1
ATOM 622 C C . GLN A 1 78 ? -8.021 8.207 13.191 1.00 98.19 78 GLN A C 1
ATOM 624 O O . GLN A 1 78 ? -8.197 7.701 12.084 1.00 98.19 78 GLN A O 1
ATOM 629 N N . LYS A 1 79 ? -8.909 8.020 14.171 1.00 98.00 79 LYS A N 1
ATOM 630 C CA . LYS A 1 79 ? -10.122 7.218 13.979 1.00 98.00 79 LYS A CA 1
ATOM 631 C C . LYS A 1 79 ? -10.961 7.730 12.798 1.00 98.00 79 LYS A C 1
ATOM 633 O O . LYS A 1 79 ? -11.369 8.897 12.774 1.00 98.00 79 LYS A O 1
ATOM 638 N N . ASN A 1 80 ? -11.335 6.817 11.900 1.00 97.44 80 ASN A N 1
ATOM 639 C CA . ASN A 1 80 ? -12.092 7.067 10.671 1.00 97.44 80 ASN A CA 1
ATOM 640 C C . ASN A 1 80 ? -11.410 8.028 9.675 1.00 97.44 80 ASN A C 1
ATOM 642 O O . ASN A 1 80 ? -12.107 8.703 8.905 1.00 97.44 80 ASN A O 1
ATOM 646 N N . SER A 1 81 ? -10.080 8.117 9.688 1.00 98.00 81 SER A N 1
ATOM 647 C CA . SER A 1 81 ? -9.300 8.764 8.629 1.00 98.00 81 SER A CA 1
ATOM 648 C C . SER A 1 81 ? -8.464 7.742 7.863 1.00 98.00 81 SER A C 1
ATOM 650 O O . SER A 1 81 ? -8.322 6.588 8.275 1.00 98.00 81 SER A O 1
ATOM 652 N N . CYS A 1 82 ? -7.926 8.171 6.724 1.00 96.06 82 CYS A N 1
ATOM 653 C CA . CYS A 1 82 ? -6.856 7.454 6.052 1.00 96.06 82 CYS A CA 1
ATOM 654 C C . CYS A 1 82 ? -5.761 8.404 5.588 1.00 96.06 82 CYS A C 1
ATOM 656 O O . CYS A 1 82 ? -6.025 9.578 5.334 1.00 96.06 82 CYS A O 1
ATOM 658 N N . CYS A 1 83 ? -4.549 7.883 5.466 1.00 97.44 83 CYS A N 1
ATOM 659 C CA . CYS A 1 83 ? -3.399 8.591 4.923 1.00 97.44 83 CYS 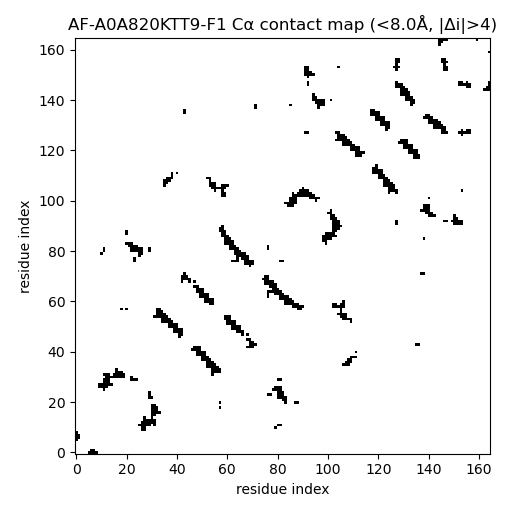A CA 1
ATOM 660 C C . CYS A 1 83 ? -2.539 7.646 4.082 1.00 97.44 83 CYS A C 1
ATOM 662 O O . CYS A 1 83 ? -2.669 6.418 4.172 1.00 97.44 83 CYS A O 1
ATOM 664 N N . ALA A 1 84 ? -1.679 8.228 3.252 1.00 98.00 84 ALA A N 1
ATOM 665 C CA . ALA A 1 84 ? -0.635 7.489 2.563 1.00 98.00 84 ALA A CA 1
ATOM 666 C C . ALA A 1 84 ? 0.369 6.941 3.590 1.00 98.00 84 ALA A C 1
ATOM 668 O O . ALA A 1 84 ? 0.790 7.660 4.495 1.00 98.00 84 ALA A O 1
ATOM 669 N N . ILE A 1 85 ? 0.737 5.668 3.441 1.00 97.62 85 ILE A N 1
ATOM 670 C CA . ILE A 1 85 ? 1.747 5.006 4.285 1.00 97.62 85 ILE A CA 1
ATOM 671 C C . ILE A 1 85 ? 2.941 4.490 3.480 1.00 97.62 85 ILE A C 1
ATOM 673 O O . ILE A 1 85 ? 3.984 4.199 4.058 1.00 97.62 85 ILE A O 1
ATOM 677 N N . ILE A 1 86 ? 2.784 4.341 2.161 1.00 98.12 86 ILE A N 1
ATOM 678 C CA . ILE A 1 86 ? 3.831 3.908 1.234 1.00 98.12 86 ILE A CA 1
ATOM 679 C C . ILE A 1 86 ? 3.657 4.681 -0.070 1.00 98.12 86 ILE A C 1
ATOM 681 O O . ILE A 1 86 ? 2.552 4.734 -0.621 1.00 98.12 86 ILE A O 1
ATOM 685 N N . GLY A 1 87 ? 4.762 5.204 -0.594 1.00 98.25 87 GLY A N 1
ATOM 686 C CA . GLY A 1 87 ? 4.812 5.879 -1.884 1.00 98.25 87 GLY A CA 1
ATOM 687 C C . GLY A 1 87 ? 4.840 7.405 -1.766 1.00 98.25 87 GLY A C 1
ATOM 688 O O . GLY A 1 87 ? 4.002 8.020 -1.108 1.00 98.25 87 GLY A O 1
ATOM 689 N N . SER A 1 88 ? 5.758 8.035 -2.490 1.00 98.06 88 SER A N 1
ATOM 690 C CA . SER A 1 88 ? 5.859 9.492 -2.658 1.00 98.06 88 SER A CA 1
ATOM 691 C C . SER A 1 88 ? 4.750 10.073 -3.551 1.00 98.06 88 SER A C 1
ATOM 693 O O . SER A 1 88 ? 4.508 11.282 -3.587 1.00 98.06 88 SER A O 1
ATOM 695 N N . GLY A 1 89 ? 4.094 9.197 -4.314 1.00 98.06 89 GLY A N 1
ATOM 696 C CA . GLY A 1 89 ? 3.148 9.522 -5.370 1.00 98.06 89 GLY A CA 1
ATOM 697 C C . GLY A 1 89 ? 3.776 10.047 -6.660 1.00 98.06 89 GLY A C 1
ATOM 698 O O . GLY A 1 89 ? 3.096 10.716 -7.444 1.00 98.06 89 GLY A O 1
ATOM 699 N N . VAL A 1 90 ? 5.070 9.797 -6.861 1.00 98.38 90 VAL A N 1
ATOM 700 C CA . VAL A 1 90 ? 5.731 9.808 -8.173 1.00 98.38 90 VAL A CA 1
ATOM 701 C C . VAL A 1 90 ? 5.592 8.416 -8.793 1.00 98.38 90 VAL A C 1
ATOM 703 O O . VAL A 1 90 ? 5.668 7.419 -8.078 1.00 98.38 90 VAL A O 1
ATOM 706 N N . GLU A 1 91 ? 5.374 8.360 -10.107 1.00 98.50 91 GLU A N 1
ATOM 707 C CA . GLU A 1 91 ? 5.239 7.112 -10.859 1.00 98.50 91 GLU A CA 1
ATOM 708 C C . GLU A 1 91 ? 6.615 6.561 -11.272 1.00 98.50 91 GLU A C 1
ATOM 710 O O . GLU A 1 91 ? 7.191 7.007 -12.259 1.00 98.50 91 GLU A O 1
ATOM 715 N N . GLU A 1 92 ? 7.149 5.610 -10.503 1.00 98.44 92 GLU A N 1
ATOM 716 C CA . GLU A 1 92 ? 8.471 4.989 -10.702 1.00 98.44 92 GLU A CA 1
ATOM 717 C C . GLU A 1 92 ? 8.518 3.591 -10.045 1.00 98.44 92 GLU A C 1
ATOM 719 O O . GLU A 1 92 ? 7.680 3.257 -9.216 1.00 98.44 92 GLU A O 1
ATOM 724 N N . ASN A 1 93 ? 9.545 2.790 -10.344 1.00 98.12 93 ASN A N 1
ATOM 725 C CA . ASN A 1 93 ? 9.824 1.469 -9.761 1.00 98.12 93 ASN A CA 1
ATOM 726 C C . ASN A 1 93 ? 10.780 1.525 -8.537 1.00 98.12 93 ASN A C 1
ATOM 728 O O . ASN A 1 93 ? 11.561 0.602 -8.272 1.00 98.12 93 ASN A O 1
ATOM 732 N N . ARG A 1 94 ? 10.784 2.619 -7.765 1.00 98.50 94 ARG A N 1
ATOM 733 C CA . ARG A 1 94 ? 11.834 2.916 -6.765 1.00 98.50 94 ARG A CA 1
ATOM 734 C C . ARG A 1 94 ? 11.640 2.192 -5.433 1.00 98.50 94 ARG A C 1
ATOM 736 O O . ARG A 1 94 ? 10.667 2.433 -4.731 1.00 98.50 94 ARG A O 1
ATOM 743 N N . ASN A 1 95 ? 12.593 1.333 -5.070 1.00 98.19 95 ASN A N 1
ATOM 744 C CA . ASN A 1 95 ? 12.656 0.643 -3.771 1.00 98.19 95 ASN A CA 1
ATOM 745 C C . ASN A 1 95 ? 13.257 1.530 -2.676 1.00 98.19 95 ASN A C 1
ATOM 747 O O . ASN A 1 95 ? 13.935 2.510 -2.983 1.00 98.19 95 ASN 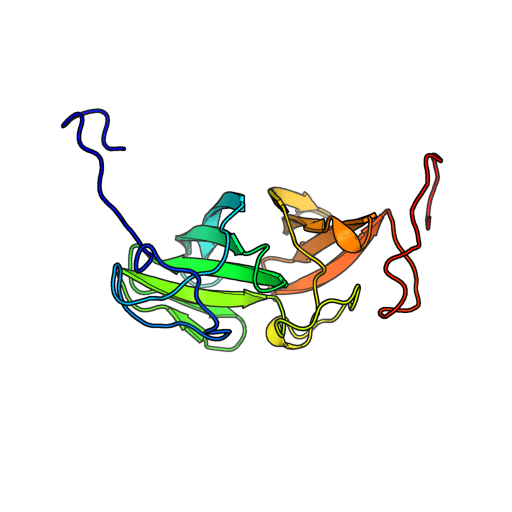A O 1
ATOM 751 N N . GLY A 1 96 ? 13.082 1.152 -1.408 1.00 97.81 96 GLY A N 1
ATOM 752 C CA . GLY A 1 96 ? 13.708 1.867 -0.302 1.00 97.81 96 GLY A CA 1
ATOM 753 C C . GLY A 1 96 ? 13.249 1.408 1.076 1.00 97.81 96 GLY A C 1
ATOM 754 O O . GLY A 1 96 ? 12.176 0.828 1.236 1.00 97.81 96 GLY A O 1
ATOM 755 N N . SER A 1 97 ? 14.070 1.716 2.079 1.00 96.94 97 SER A N 1
ATOM 756 C CA . SER A 1 97 ? 13.768 1.445 3.486 1.00 96.94 97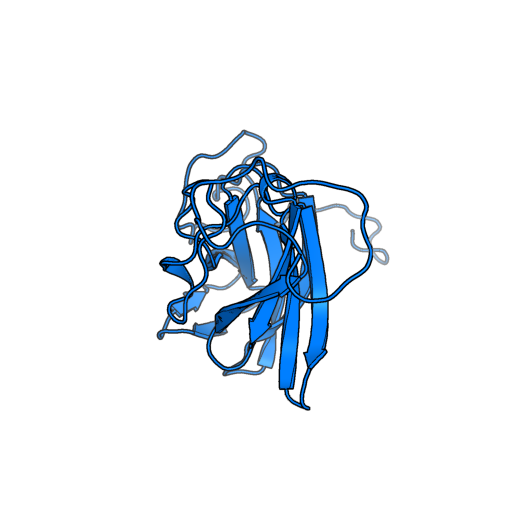 SER A CA 1
ATOM 757 C C . SER A 1 97 ? 12.811 2.457 4.106 1.00 96.94 97 SER A C 1
ATOM 759 O O . SER A 1 97 ? 12.147 2.131 5.078 1.00 96.94 97 SER A O 1
ATOM 761 N N . GLU A 1 98 ? 12.748 3.676 3.563 1.00 96.56 98 GLU A N 1
ATOM 762 C CA . GLU A 1 98 ? 11.857 4.733 4.045 1.00 96.56 98 GLU A CA 1
ATOM 763 C C . GLU A 1 98 ? 10.547 4.720 3.227 1.00 96.56 98 GLU A C 1
ATOM 765 O O . GLU A 1 98 ? 10.576 5.100 2.047 1.00 96.56 98 GLU A O 1
ATOM 770 N N . PRO A 1 99 ? 9.399 4.313 3.807 1.00 96.44 99 PRO A N 1
ATOM 771 C CA . PRO A 1 99 ? 8.176 3.990 3.059 1.00 96.44 99 PRO A CA 1
ATOM 772 C C . PRO A 1 99 ? 7.636 5.131 2.193 1.00 96.44 99 PRO A C 1
ATOM 774 O O . PRO A 1 99 ? 7.132 4.903 1.093 1.00 96.44 99 PRO A O 1
ATOM 777 N N . MET A 1 100 ? 7.766 6.375 2.659 1.00 96.81 100 MET A N 1
ATOM 778 C CA . MET A 1 100 ? 7.272 7.557 1.944 1.00 96.81 100 MET A CA 1
ATOM 779 C C . MET A 1 100 ? 8.244 8.074 0.871 1.00 96.81 100 MET A C 1
ATOM 781 O O . MET A 1 100 ? 7.865 8.916 0.059 1.00 96.81 100 MET A O 1
ATOM 785 N N . SER A 1 101 ? 9.479 7.562 0.833 1.00 97.19 101 SER A N 1
ATOM 786 C CA . SER A 1 101 ? 10.470 7.865 -0.216 1.00 97.19 101 SER A CA 1
ATOM 787 C C . SER A 1 101 ? 10.394 6.915 -1.419 1.00 97.19 101 SER A C 1
ATOM 789 O O . SER A 1 101 ? 10.872 7.238 -2.509 1.00 97.19 101 SER A O 1
ATOM 791 N N . VAL A 1 102 ? 9.781 5.743 -1.224 1.00 98.06 102 VAL A N 1
ATOM 792 C CA . VAL A 1 102 ? 9.507 4.741 -2.262 1.00 98.06 102 VAL A CA 1
ATOM 793 C C . VAL A 1 102 ? 8.606 5.346 -3.328 1.00 98.06 102 VAL A C 1
ATOM 795 O O . VAL A 1 102 ? 7.805 6.236 -3.054 1.00 98.06 102 VAL A O 1
ATOM 798 N N . CYS A 1 103 ? 8.719 4.860 -4.554 1.00 98.56 103 CYS A N 1
ATOM 799 C CA . CYS A 1 103 ? 7.799 5.207 -5.627 1.00 98.56 103 CYS A CA 1
ATOM 800 C C . CYS A 1 103 ? 7.206 3.912 -6.174 1.00 98.56 103 CYS A C 1
ATOM 802 O O . CYS A 1 103 ? 7.911 2.906 -6.276 1.00 98.56 103 CYS A O 1
ATOM 804 N N . LEU A 1 104 ? 5.907 3.946 -6.444 1.00 98.69 104 LEU A N 1
ATOM 805 C CA . LEU A 1 104 ? 5.175 2.849 -7.066 1.00 98.69 104 LEU A CA 1
ATOM 806 C C . LEU A 1 104 ? 4.724 3.302 -8.453 1.00 98.69 104 LEU A C 1
ATOM 808 O O . LEU A 1 104 ? 4.824 4.478 -8.805 1.00 98.69 104 LEU A O 1
ATOM 812 N N . ALA A 1 105 ? 4.167 2.386 -9.225 1.00 98.56 105 ALA A N 1
ATOM 813 C CA . ALA A 1 105 ? 3.678 2.634 -10.562 1.00 98.56 105 ALA A CA 1
ATOM 814 C C . ALA A 1 105 ? 2.302 1.977 -10.744 1.00 98.56 105 ALA A C 1
ATOM 816 O O . ALA A 1 105 ? 2.156 0.886 -11.293 1.00 98.56 105 ALA A O 1
ATOM 817 N N . ALA A 1 106 ? 1.269 2.691 -10.284 1.00 98.31 106 ALA A N 1
ATOM 818 C CA . ALA A 1 106 ? -0.133 2.282 -10.367 1.00 98.31 106 ALA A CA 1
ATOM 819 C C . ALA A 1 106 ? -0.363 0.893 -9.735 1.00 98.31 106 ALA A C 1
ATOM 821 O O . ALA A 1 106 ? -0.698 -0.063 -10.440 1.00 98.31 106 ALA A O 1
ATOM 822 N N . PRO A 1 107 ? -0.210 0.767 -8.404 1.00 98.62 107 PRO A N 1
ATOM 823 C CA . PRO A 1 107 ? -0.423 -0.500 -7.721 1.00 98.62 107 PRO A CA 1
ATOM 824 C C . PRO A 1 107 ? -1.901 -0.897 -7.817 1.00 98.62 107 PRO A C 1
ATOM 826 O O . PRO A 1 107 ? -2.797 -0.090 -7.533 1.00 98.62 107 PRO A O 1
ATOM 829 N N . ARG A 1 108 ? -2.174 -2.140 -8.224 1.00 98.44 108 ARG A N 1
ATOM 830 C CA . ARG A 1 108 ? -3.548 -2.633 -8.468 1.00 98.44 108 ARG A CA 1
ATOM 831 C C . ARG A 1 108 ? -3.915 -3.906 -7.720 1.00 98.44 108 ARG A C 1
ATOM 833 O O . ARG A 1 108 ? -5.061 -4.329 -7.812 1.00 98.44 108 ARG A O 1
ATOM 840 N N . GLY A 1 109 ? -2.980 -4.497 -6.989 1.00 98.50 109 GLY A N 1
ATOM 841 C CA . GLY A 1 109 ? -3.247 -5.655 -6.145 1.00 98.50 109 GLY A CA 1
ATOM 842 C C . GLY A 1 109 ? -2.416 -5.593 -4.877 1.00 98.50 109 GLY A C 1
ATOM 843 O O . GLY A 1 109 ? -1.249 -5.204 -4.937 1.00 98.50 109 GLY A O 1
ATOM 844 N N . ILE A 1 110 ? -3.011 -5.966 -3.747 1.00 98.69 110 ILE A N 1
ATOM 845 C CA . ILE A 1 110 ? -2.333 -6.063 -2.458 1.00 98.69 110 ILE A CA 1
ATOM 846 C C . ILE A 1 110 ? -2.809 -7.280 -1.666 1.00 98.69 110 ILE A C 1
ATOM 848 O O . ILE A 1 110 ? -4.002 -7.551 -1.566 1.00 98.69 110 ILE A O 1
ATOM 852 N N . CYS A 1 111 ? -1.885 -8.003 -1.038 1.00 98.44 111 CYS A N 1
ATOM 853 C CA . CYS A 1 111 ? -2.249 -9.081 -0.121 1.00 98.44 111 CYS A CA 1
ATOM 854 C C . CYS A 1 111 ? -1.230 -9.251 1.004 1.00 98.44 111 CYS A C 1
ATOM 856 O O . CYS A 1 111 ? -0.030 -9.051 0.819 1.00 98.44 111 CYS A O 1
ATOM 858 N N . ASN A 1 112 ? -1.711 -9.633 2.185 1.00 97.31 112 ASN A N 1
ATOM 859 C CA . ASN A 1 112 ? -0.826 -10.010 3.277 1.00 97.31 112 ASN A CA 1
ATOM 860 C C . ASN A 1 112 ? -0.233 -11.395 3.027 1.00 97.31 112 ASN A C 1
ATOM 862 O O . ASN A 1 112 ? -0.875 -12.276 2.451 1.00 97.31 112 ASN A O 1
ATOM 866 N N . GLY A 1 113 ? 0.949 -11.622 3.577 1.00 96.81 113 GLY A N 1
ATOM 867 C CA . GLY A 1 113 ? 1.519 -12.949 3.690 1.00 96.81 113 GLY A CA 1
ATOM 868 C C . GLY A 1 113 ? 2.628 -13.004 4.723 1.00 96.81 113 GLY A C 1
ATOM 869 O O . GLY A 1 113 ? 2.756 -12.134 5.586 1.00 96.81 113 GLY A O 1
ATOM 870 N N . VAL A 1 114 ? 3.430 -14.060 4.632 1.00 96.88 114 VAL A N 1
ATOM 871 C CA . VAL A 1 114 ? 4.578 -14.283 5.506 1.00 96.88 114 VAL A CA 1
ATOM 872 C C . VAL A 1 114 ? 5.784 -14.619 4.643 1.00 96.88 114 VAL A C 1
ATOM 874 O O . VAL A 1 114 ? 5.720 -15.525 3.816 1.00 96.88 114 VAL A O 1
ATOM 877 N N . MET A 1 115 ? 6.891 -13.914 4.858 1.00 95.75 115 MET A N 1
ATOM 878 C CA . MET A 1 115 ? 8.165 -14.176 4.192 1.00 95.75 115 MET A CA 1
ATOM 879 C C . MET A 1 115 ? 9.273 -14.201 5.240 1.00 95.75 115 MET A C 1
ATOM 881 O O . MET A 1 115 ? 9.352 -13.311 6.083 1.00 95.75 115 MET A O 1
ATOM 885 N N . ASN A 1 116 ? 10.103 -15.248 5.235 1.00 94.50 116 ASN A N 1
ATOM 886 C CA . ASN A 1 116 ? 11.158 -15.458 6.238 1.00 94.50 116 ASN A CA 1
ATOM 887 C C . ASN A 1 116 ? 10.648 -15.376 7.694 1.00 94.50 116 ASN A C 1
ATOM 889 O O . ASN A 1 116 ? 11.320 -14.853 8.580 1.00 94.50 116 ASN A O 1
ATOM 893 N N . GLY A 1 117 ? 9.426 -15.863 7.935 1.00 95.31 117 GLY A N 1
ATOM 894 C CA . GLY A 1 117 ? 8.782 -15.827 9.251 1.00 95.31 117 GLY A CA 1
ATOM 895 C C . GLY A 1 117 ? 8.331 -14.436 9.712 1.00 95.31 117 GLY A C 1
ATOM 896 O O . GLY A 1 117 ? 7.991 -14.284 10.881 1.00 95.31 117 GLY A O 1
ATOM 897 N N . GLN A 1 118 ? 8.340 -13.425 8.838 1.00 94.50 118 GLN A N 1
ATOM 898 C CA . GLN A 1 118 ? 7.870 -12.070 9.134 1.00 94.50 118 GLN A CA 1
ATOM 899 C C . GLN A 1 118 ? 6.590 -11.748 8.351 1.00 94.50 118 GLN A C 1
ATOM 901 O O . GLN A 1 118 ? 6.465 -12.181 7.202 1.00 94.50 118 GLN A O 1
ATOM 906 N N . PRO A 1 119 ? 5.650 -10.986 8.938 1.00 96.12 119 PRO A N 1
ATOM 907 C CA . PRO A 1 119 ? 4.477 -10.504 8.220 1.00 96.12 119 PRO A CA 1
ATOM 908 C C . PRO A 1 119 ? 4.894 -9.510 7.129 1.00 96.12 119 PRO A C 1
ATOM 910 O O . PRO A 1 119 ? 5.693 -8.598 7.366 1.00 96.12 119 PRO A O 1
ATOM 913 N N . VAL A 1 120 ? 4.346 -9.687 5.928 1.00 98.06 120 VAL A N 1
ATOM 914 C CA . VAL A 1 120 ? 4.636 -8.846 4.761 1.00 98.06 120 VAL A CA 1
ATOM 915 C C . VAL A 1 120 ? 3.365 -8.469 4.009 1.00 98.06 120 VAL A C 1
ATOM 917 O O . VAL A 1 120 ? 2.357 -9.172 4.086 1.00 98.06 120 VAL A O 1
ATOM 920 N N . LEU A 1 121 ? 3.440 -7.380 3.249 1.00 98.50 121 LEU A N 1
ATOM 921 C CA . LEU A 1 121 ? 2.467 -7.019 2.222 1.00 98.50 121 LEU A CA 1
ATOM 922 C C . LEU A 1 121 ? 3.102 -7.237 0.849 1.00 98.50 121 LEU A C 1
ATOM 924 O O . LEU A 1 121 ? 4.159 -6.675 0.566 1.00 98.50 121 LEU A O 1
ATOM 928 N N . PHE A 1 122 ? 2.458 -8.012 -0.013 1.00 98.75 122 PHE A N 1
ATOM 929 C CA . PHE A 1 122 ? 2.802 -8.079 -1.428 1.00 98.75 122 PHE A CA 1
ATOM 930 C C . PHE A 1 122 ? 2.004 -7.033 -2.200 1.00 98.75 122 PHE A C 1
ATOM 932 O O . PHE A 1 122 ? 0.825 -6.821 -1.914 1.00 98.75 122 PHE A O 1
ATOM 939 N N . ILE A 1 123 ? 2.641 -6.396 -3.179 1.00 98.81 123 ILE A N 1
ATOM 940 C CA . ILE A 1 123 ? 2.031 -5.390 -4.049 1.00 98.81 123 ILE A CA 1
ATOM 941 C C . ILE A 1 123 ? 2.251 -5.813 -5.499 1.00 98.81 123 ILE A C 1
ATOM 943 O O . ILE A 1 123 ? 3.391 -6.001 -5.919 1.00 98.81 123 ILE A O 1
ATOM 947 N N . ALA A 1 124 ? 1.169 -5.918 -6.267 1.00 98.69 124 ALA A N 1
ATOM 948 C CA . ALA A 1 124 ? 1.223 -6.013 -7.721 1.00 98.69 124 ALA A CA 1
ATOM 949 C C . ALA A 1 124 ? 1.309 -4.599 -8.314 1.00 98.69 124 ALA A C 1
ATOM 951 O O . ALA A 1 124 ? 0.294 -3.900 -8.448 1.00 98.69 124 ALA A O 1
ATOM 952 N N . ASP A 1 125 ? 2.530 -4.169 -8.630 1.00 98.50 125 ASP A N 1
ATOM 953 C CA . ASP A 1 125 ? 2.828 -2.827 -9.117 1.00 98.50 125 ASP A CA 1
ATOM 954 C C . ASP A 1 125 ? 2.795 -2.807 -10.650 1.00 98.50 125 ASP A C 1
ATOM 956 O O . ASP A 1 125 ? 3.709 -3.259 -11.339 1.00 98.50 125 ASP A O 1
ATOM 960 N N . SER A 1 126 ? 1.649 -2.398 -11.198 1.00 97.81 126 SER A N 1
ATOM 961 C CA . SER A 1 126 ? 1.242 -2.821 -12.542 1.00 97.81 126 SER A CA 1
ATOM 962 C C . SER A 1 126 ? 2.002 -2.129 -13.666 1.00 97.81 126 SER A C 1
ATOM 964 O O . SER A 1 126 ? 2.356 -2.786 -14.639 1.00 97.81 126 SER A O 1
ATOM 966 N N . ASN A 1 127 ? 2.258 -0.824 -13.558 1.00 97.94 127 ASN A N 1
ATOM 967 C CA . ASN A 1 127 ? 2.950 -0.086 -14.615 1.00 97.94 127 ASN A CA 1
ATOM 968 C C . ASN A 1 127 ? 4.468 -0.313 -14.577 1.00 97.94 127 ASN A C 1
ATOM 970 O O . ASN A 1 127 ? 5.123 -0.100 -15.587 1.00 97.94 127 ASN A O 1
ATOM 974 N N . SER A 1 128 ? 5.026 -0.785 -13.457 1.00 97.25 128 SER A N 1
ATOM 975 C CA . SER A 1 128 ? 6.421 -1.242 -13.387 1.00 97.25 128 SER A CA 1
ATOM 976 C C . SER A 1 128 ? 6.583 -2.716 -13.768 1.00 97.25 128 SER A C 1
ATOM 978 O O . SER A 1 128 ? 7.710 -3.193 -13.857 1.00 97.25 128 SER A O 1
ATOM 980 N N . SER A 1 129 ? 5.475 -3.434 -14.001 1.00 97.44 129 SER A N 1
ATOM 981 C CA . SER A 1 129 ? 5.450 -4.877 -14.279 1.00 97.44 129 SER A CA 1
ATOM 982 C C . SER A 1 129 ? 6.196 -5.701 -13.224 1.00 97.44 129 SER A C 1
ATOM 984 O O . SER A 1 129 ? 6.885 -6.665 -13.547 1.00 97.44 129 SER A O 1
ATOM 986 N N . SER A 1 130 ? 6.061 -5.316 -11.951 1.00 97.69 130 SER A N 1
ATOM 987 C CA . SER A 1 130 ? 6.797 -5.932 -10.847 1.00 97.69 130 SER A CA 1
ATOM 988 C C . SER A 1 130 ? 5.895 -6.352 -9.687 1.00 97.69 130 SER A C 1
ATOM 990 O O . SER A 1 130 ? 4.804 -5.815 -9.472 1.00 97.69 130 SER A O 1
ATOM 992 N N . ILE A 1 131 ? 6.374 -7.320 -8.905 1.00 98.25 131 ILE A N 1
ATOM 993 C CA . ILE A 1 131 ? 5.838 -7.616 -7.578 1.00 98.25 131 ILE A CA 1
ATOM 994 C C . ILE A 1 131 ? 6.791 -7.030 -6.545 1.00 98.25 131 ILE A C 1
ATOM 996 O O . ILE A 1 131 ? 7.998 -7.281 -6.556 1.00 98.25 131 ILE A O 1
ATOM 1000 N N . ARG A 1 132 ? 6.234 -6.251 -5.622 1.00 98.31 132 ARG A N 1
ATOM 1001 C CA . ARG A 1 132 ? 6.961 -5.631 -4.513 1.00 98.31 132 ARG A CA 1
ATOM 1002 C C . ARG A 1 132 ? 6.571 -6.304 -3.214 1.00 98.31 132 ARG A C 1
ATOM 1004 O O . ARG A 1 132 ? 5.453 -6.796 -3.069 1.00 98.31 132 ARG A O 1
ATOM 1011 N N . VAL A 1 133 ? 7.485 -6.291 -2.259 1.00 98.38 133 VAL A N 1
ATOM 1012 C CA . VAL A 1 133 ? 7.244 -6.783 -0.909 1.00 98.38 133 VAL A CA 1
ATOM 1013 C C . VAL A 1 133 ? 7.563 -5.689 0.094 1.00 98.38 133 VAL A C 1
ATOM 1015 O O . VAL A 1 133 ? 8.586 -5.016 -0.005 1.00 98.38 133 VAL A O 1
ATOM 1018 N N . VAL A 1 134 ? 6.665 -5.512 1.055 1.00 98.31 134 VAL A N 1
ATOM 1019 C CA . VAL A 1 134 ? 6.812 -4.583 2.170 1.00 98.31 134 VAL A CA 1
ATOM 1020 C C . VAL A 1 134 ? 6.936 -5.399 3.440 1.00 98.31 134 VAL A C 1
ATOM 1022 O O . VAL A 1 134 ? 6.042 -6.184 3.762 1.00 98.31 134 VAL A O 1
ATOM 1025 N N . THR A 1 135 ? 8.009 -5.201 4.192 1.00 96.94 135 THR A N 1
ATOM 1026 C CA . THR A 1 135 ? 8.128 -5.783 5.529 1.00 96.94 135 THR A CA 1
ATOM 1027 C C . THR A 1 135 ? 7.226 -5.008 6.484 1.00 96.94 135 THR A C 1
ATOM 1029 O O . THR A 1 135 ? 7.466 -3.832 6.735 1.00 96.94 135 THR A O 1
ATOM 1032 N N . LEU A 1 136 ? 6.194 -5.640 7.058 1.00 95.44 136 LEU A N 1
ATOM 1033 C CA . LEU A 1 136 ? 5.228 -4.898 7.881 1.00 95.44 136 LEU A CA 1
ATOM 1034 C C . LEU A 1 136 ? 5.811 -4.400 9.210 1.00 95.44 136 LEU A C 1
ATOM 1036 O O . LEU A 1 136 ? 5.240 -3.519 9.840 1.00 95.44 136 LEU A O 1
ATOM 1040 N N . LYS A 1 137 ? 6.956 -4.935 9.637 1.00 93.38 137 LYS A N 1
ATOM 1041 C CA . LYS A 1 137 ? 7.652 -4.505 10.854 1.00 93.38 137 LYS A CA 1
ATOM 1042 C C . LYS A 1 137 ? 8.188 -3.071 10.758 1.00 93.38 137 LYS A C 1
ATOM 1044 O O . LYS A 1 137 ? 8.108 -2.339 11.738 1.00 93.38 137 LYS A O 1
ATOM 1049 N N . ASP A 1 138 ? 8.753 -2.693 9.616 1.00 93.25 138 ASP A N 1
ATOM 1050 C CA . ASP A 1 138 ? 9.512 -1.444 9.447 1.00 93.25 138 ASP A CA 1
ATOM 1051 C C . ASP A 1 138 ? 9.148 -0.658 8.179 1.00 93.25 138 ASP A C 1
ATOM 1053 O O . ASP A 1 138 ? 9.606 0.466 8.000 1.00 93.25 138 ASP A O 1
ATOM 1057 N N . GLY A 1 139 ? 8.304 -1.219 7.313 1.00 95.88 139 GLY A N 1
ATOM 1058 C CA . GLY A 1 139 ? 7.846 -0.579 6.089 1.00 95.88 139 GLY A CA 1
ATOM 1059 C C . GLY A 1 139 ? 8.857 -0.618 4.942 1.00 95.88 139 GLY A C 1
ATOM 1060 O O . GLY A 1 139 ? 8.603 -0.013 3.900 1.00 95.88 139 GLY A O 1
ATOM 1061 N N . ASN A 1 140 ? 9.972 -1.344 5.080 1.00 97.31 140 ASN A N 1
ATOM 1062 C CA . ASN A 1 140 ? 10.949 -1.476 4.004 1.00 97.31 140 ASN A CA 1
ATOM 1063 C C . ASN A 1 140 ? 10.311 -2.118 2.765 1.00 97.31 140 ASN A C 1
ATOM 1065 O O . ASN A 1 140 ? 9.771 -3.225 2.850 1.00 97.31 140 ASN A O 1
ATOM 1069 N N . VAL A 1 141 ? 10.431 -1.451 1.614 1.00 98.31 141 VAL A N 1
ATOM 1070 C CA . VAL A 1 141 ? 9.900 -1.912 0.328 1.00 98.31 141 VAL A CA 1
ATOM 1071 C C . VAL A 1 141 ? 11.038 -2.396 -0.557 1.00 98.31 141 VAL A C 1
ATOM 1073 O O . VAL A 1 141 ? 11.941 -1.633 -0.911 1.00 98.31 141 VAL A O 1
ATOM 1076 N N . ALA A 1 142 ? 10.958 -3.662 -0.949 1.00 97.62 142 ALA A N 1
ATOM 1077 C CA . ALA A 1 142 ? 11.902 -4.307 -1.845 1.00 97.62 142 ALA A CA 1
ATOM 1078 C C . ALA A 1 142 ? 11.201 -4.870 -3.086 1.00 97.62 142 ALA A C 1
ATOM 1080 O O . ALA A 1 142 ? 10.005 -5.177 -3.081 1.00 97.62 142 ALA A O 1
ATOM 1081 N N . ASN A 1 143 ? 11.980 -5.037 -4.151 1.00 97.31 143 ASN A N 1
ATOM 1082 C CA . ASN A 1 143 ? 11.567 -5.791 -5.317 1.00 97.31 143 ASN A CA 1
ATOM 1083 C C . ASN A 1 143 ? 11.569 -7.276 -4.945 1.00 97.31 143 ASN A C 1
ATOM 1085 O O . ASN A 1 143 ? 12.485 -7.741 -4.264 1.00 97.31 143 ASN A O 1
ATOM 1089 N N . LEU A 1 144 ? 10.526 -7.990 -5.358 1.00 96.50 144 LEU A N 1
ATOM 1090 C CA . LEU A 1 144 ? 10.470 -9.440 -5.240 1.00 96.50 144 LEU A CA 1
ATOM 1091 C C . LEU A 1 144 ? 10.831 -10.091 -6.577 1.00 96.50 144 LEU A C 1
ATOM 1093 O O . LEU A 1 144 ? 11.705 -10.951 -6.610 1.00 96.50 144 LEU A O 1
ATOM 1097 N N . ILE A 1 145 ? 10.144 -9.675 -7.644 1.00 96.69 145 ILE A N 1
ATOM 1098 C CA . ILE A 1 145 ? 10.325 -10.125 -9.031 1.00 96.69 145 ILE A CA 1
ATOM 1099 C C . ILE A 1 145 ? 9.827 -9.035 -9.992 1.00 96.69 145 ILE A C 1
ATOM 1101 O O . ILE A 1 145 ? 9.000 -8.205 -9.597 1.00 96.69 145 ILE A O 1
ATOM 1105 N N . GLY A 1 146 ? 10.256 -9.071 -11.251 1.00 96.00 146 GLY A N 1
ATOM 1106 C CA . GLY A 1 146 ? 9.793 -8.181 -12.311 1.00 96.00 146 GLY A CA 1
ATOM 1107 C C . GLY A 1 146 ? 10.435 -6.791 -12.291 1.00 96.00 146 GLY A C 1
ATOM 1108 O O . GLY A 1 146 ? 10.845 -6.283 -11.240 1.00 96.00 146 GLY A O 1
ATOM 1109 N N . GLY A 1 147 ? 10.407 -6.125 -13.442 1.00 94.75 147 GLY A N 1
ATOM 1110 C CA . GLY A 1 147 ? 10.799 -4.727 -13.615 1.00 94.75 147 GLY A CA 1
ATOM 1111 C C . GLY A 1 147 ? 12.302 -4.520 -13.828 1.00 94.75 147 GLY A C 1
ATOM 1112 O O . GLY A 1 147 ? 13.058 -5.449 -14.086 1.00 94.75 147 GLY A O 1
ATOM 1113 N N . ASP A 1 148 ? 12.741 -3.264 -13.742 1.00 95.25 148 ASP A N 1
ATOM 1114 C CA . ASP A 1 148 ? 14.136 -2.872 -13.987 1.00 95.25 148 ASP A CA 1
ATOM 1115 C C . ASP A 1 148 ? 14.837 -2.369 -12.716 1.00 95.25 148 ASP A C 1
ATOM 1117 O O . ASP A 1 148 ? 14.198 -1.885 -11.774 1.00 95.25 148 ASP A O 1
ATOM 1121 N N . ALA A 1 149 ? 16.170 -2.428 -12.719 1.00 94.12 149 ALA A N 1
ATOM 1122 C CA . ALA A 1 149 ? 17.015 -1.779 -11.725 1.00 94.12 149 ALA A CA 1
ATOM 1123 C C . ALA A 1 149 ? 16.995 -0.245 -11.853 1.00 94.12 149 ALA A C 1
ATOM 1125 O O . ALA A 1 149 ? 17.142 0.444 -10.840 1.00 94.12 149 ALA A O 1
ATOM 1126 N N . ASP A 1 150 ? 16.807 0.296 -13.063 1.00 97.00 150 ASP A N 1
ATOM 1127 C CA . ASP A 1 150 ? 16.518 1.715 -13.261 1.00 97.00 150 ASP A CA 1
ATOM 1128 C C . ASP A 1 150 ? 15.085 2.016 -12.787 1.00 97.00 150 ASP A C 1
ATOM 1130 O O . ASP A 1 150 ? 14.119 1.588 -13.425 1.00 97.00 150 ASP A O 1
ATOM 1134 N N . PRO A 1 151 ? 14.900 2.786 -11.696 1.00 97.19 151 PRO A N 1
ATOM 1135 C CA . PRO A 1 151 ? 13.573 3.082 -11.172 1.00 97.19 151 PRO A CA 1
ATOM 1136 C C . PRO A 1 151 ? 12.702 3.882 -12.149 1.00 97.19 151 PRO A C 1
ATOM 1138 O O . PRO A 1 151 ? 11.489 3.927 -11.967 1.00 97.19 151 PRO A O 1
ATOM 1141 N N . THR A 1 152 ? 13.284 4.521 -13.164 1.00 97.69 152 THR A N 1
ATOM 1142 C CA . THR A 1 152 ? 12.539 5.297 -14.162 1.00 97.69 152 THR A CA 1
ATOM 1143 C C . THR A 1 152 ? 12.099 4.457 -15.364 1.00 97.69 152 THR A C 1
ATOM 1145 O O . THR A 1 152 ? 11.230 4.886 -16.126 1.00 97.69 152 THR A O 1
ATOM 1148 N N . ASN A 1 153 ? 12.636 3.241 -15.525 1.00 97.56 153 ASN A N 1
ATOM 1149 C CA . ASN A 1 153 ? 12.240 2.349 -16.605 1.00 97.56 153 ASN A CA 1
ATOM 1150 C C . ASN A 1 153 ? 10.960 1.575 -16.250 1.00 97.56 153 ASN A C 1
ATOM 1152 O O . ASN A 1 153 ? 10.990 0.523 -15.615 1.00 97.56 153 ASN A O 1
ATOM 1156 N N . LEU A 1 154 ? 9.823 2.078 -16.729 1.00 97.38 154 LEU A N 1
ATOM 1157 C CA . LEU A 1 154 ? 8.512 1.420 -16.622 1.00 97.38 154 LEU A CA 1
ATOM 1158 C C . LEU A 1 154 ? 8.175 0.546 -17.842 1.00 97.38 154 LEU A C 1
ATOM 1160 O O . LEU A 1 154 ? 7.051 0.083 -17.999 1.00 97.38 154 LEU A O 1
ATOM 1164 N N . SER A 1 155 ? 9.135 0.346 -18.747 1.00 96.62 155 SER A N 1
ATOM 1165 C CA . SER A 1 155 ? 8.963 -0.467 -19.959 1.00 96.62 155 SER A CA 1
ATOM 1166 C C . SER A 1 155 ? 9.641 -1.838 -19.864 1.00 96.62 155 SER A C 1
ATOM 1168 O O . SER A 1 155 ? 9.721 -2.550 -20.862 1.00 96.62 155 SER A O 1
ATOM 1170 N N . ALA A 1 156 ? 10.122 -2.226 -18.680 1.00 94.56 156 ALA A N 1
ATOM 1171 C CA . ALA A 1 156 ? 10.670 -3.555 -18.419 1.00 94.56 156 ALA A CA 1
ATOM 1172 C C . ALA A 1 156 ? 9.548 -4.579 -18.184 1.00 94.56 156 ALA A C 1
ATOM 1174 O O . ALA A 1 156 ? 9.254 -4.965 -17.057 1.00 94.56 156 ALA A O 1
ATOM 1175 N N . PHE A 1 157 ? 8.899 -4.993 -19.272 1.00 94.25 157 PHE A N 1
ATOM 1176 C CA . PHE A 1 157 ? 7.859 -6.021 -19.284 1.00 94.25 157 PHE A CA 1
ATOM 1177 C C . PHE A 1 157 ? 8.220 -7.161 -20.241 1.00 94.25 157 PHE A C 1
ATOM 1179 O O . PHE A 1 157 ? 8.993 -6.992 -21.185 1.00 94.25 157 PHE A O 1
ATOM 1186 N N . GLY A 1 158 ? 7.623 -8.329 -20.021 1.00 93.94 158 GLY A N 1
ATOM 1187 C CA . GLY A 1 158 ? 7.853 -9.522 -20.826 1.00 93.94 158 GLY A CA 1
ATOM 1188 C C . GLY A 1 158 ? 7.042 -10.710 -20.319 1.00 93.94 158 GLY A C 1
ATOM 1189 O O . GLY A 1 158 ? 6.168 -10.554 -19.470 1.00 93.94 158 GLY A O 1
ATOM 1190 N N . ASP A 1 159 ? 7.343 -11.886 -20.857 1.00 94.56 159 ASP A N 1
ATOM 1191 C CA . ASP A 1 159 ? 6.740 -13.163 -20.466 1.00 94.56 159 ASP A CA 1
ATOM 1192 C C . ASP A 1 159 ? 7.847 -14.222 -20.439 1.00 94.56 159 ASP A C 1
ATOM 1194 O O . ASP A 1 159 ? 8.098 -14.923 -21.422 1.00 94.56 159 ASP A O 1
ATOM 1198 N N . LEU A 1 160 ? 8.626 -14.208 -19.358 1.00 89.94 160 LEU A N 1
ATOM 1199 C CA . LEU A 1 160 ? 9.780 -15.076 -19.154 1.00 89.94 160 LEU A CA 1
ATOM 1200 C C . LEU A 1 160 ? 9.837 -15.513 -17.694 1.00 89.94 160 LEU A C 1
ATOM 1202 O O . LEU A 1 160 ? 9.834 -14.681 -16.787 1.00 89.94 160 LEU A O 1
ATOM 1206 N N . ASP A 1 161 ? 9.969 -16.817 -17.481 1.00 91.06 161 ASP A N 1
ATOM 1207 C CA . ASP A 1 161 ? 10.275 -17.364 -16.166 1.00 91.06 161 ASP A CA 1
ATOM 1208 C C . ASP A 1 161 ? 11.754 -17.137 -15.829 1.00 91.06 161 ASP A C 1
ATOM 1210 O O . ASP A 1 161 ? 12.642 -17.349 -16.660 1.00 91.06 161 ASP A O 1
ATOM 1214 N N . GLY A 1 162 ? 12.048 -16.782 -14.579 1.00 83.69 162 GLY A N 1
ATOM 1215 C CA . GLY A 1 162 ? 13.421 -16.739 -14.092 1.00 83.69 162 GLY A CA 1
ATOM 1216 C C . GLY A 1 162 ? 13.601 -15.968 -12.792 1.00 83.69 162 GLY A C 1
ATOM 1217 O O . GLY A 1 162 ? 12.643 -15.596 -12.121 1.00 83.69 162 GLY A O 1
ATOM 1218 N N . SER 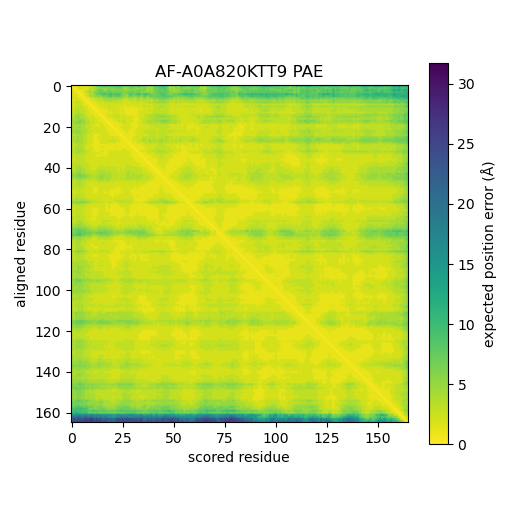A 1 163 ? 14.863 -15.760 -12.422 1.00 76.56 163 SER A N 1
ATOM 1219 C CA . SER A 1 163 ? 15.265 -14.997 -11.239 1.00 76.56 163 SER A CA 1
ATOM 1220 C C . SER A 1 163 ? 15.954 -13.701 -11.657 1.00 76.56 163 SER A C 1
ATOM 1222 O O . SER A 1 163 ? 16.957 -13.760 -12.369 1.00 76.56 163 SER A O 1
ATOM 1224 N N . GLY A 1 164 ? 15.478 -12.561 -11.158 1.00 61.91 164 GLY A N 1
ATOM 1225 C CA . GLY A 1 164 ? 16.087 -11.251 -11.423 1.00 61.91 164 GLY A CA 1
ATOM 1226 C C . GLY A 1 164 ? 15.662 -10.594 -12.739 1.00 61.91 164 GLY A C 1
ATOM 1227 O O . GLY A 1 164 ? 16.347 -9.679 -13.188 1.00 61.91 164 GLY A O 1
ATOM 1228 N N . TYR A 1 165 ? 14.568 -11.071 -13.334 1.00 56.12 165 TYR A N 1
ATOM 1229 C CA . TYR A 1 165 ? 13.823 -10.401 -14.400 1.00 56.12 165 TYR A CA 1
ATOM 1230 C C . TYR A 1 165 ? 12.510 -9.871 -13.836 1.00 56.12 165 TYR A C 1
ATOM 1232 O O . TYR A 1 165 ? 12.035 -10.463 -12.832 1.00 56.12 165 TYR A O 1
#

pLDDT: mean 96.0, std 5.02, range [56.12, 98.81]

Mean predicted aligned error: 3.15 Å

Foldseek 3Di:
DDPVVPDDDQLAALPDADDDQWWQDATNVTHAHDFADWEWFAALPPGAIWIWTQRLRQQFIKIAHCDFDAHAPRDIRHHRIMTTDAACSDAWCAFFLRRNVGGAHRWRDWYWDADPNFIWIWTCRDLQNFIWIAGRNRRGIDTDDGHDPGRHPSPRDDDDDDPPD